Protein AF-A0A6C0LHR2-F1 (afdb_monomer)

Organism: NCBI:txid1070528

InterPro domains:
  IPR012317 Poly(ADP-ribose) polymerase, catalytic domain [PS51059] (1-120)

Solvent-accessible surface area (backbone atoms only — not comparable to full-atom values): 6623 Å² total; per-residue (Å²): 83,75,33,19,36,28,28,44,47,71,55,47,55,45,32,75,74,74,43,92,52,61,88,70,32,46,68,76,79,42,40,47,88,38,74,21,47,68,31,20,73,40,62,70,61,16,42,65,56,12,48,98,74,32,40,63,36,37,32,39,32,56,86,83,33,62,47,72,42,95,54,82,71,47,71,87,36,73,67,42,48,53,51,52,50,54,52,50,52,43,37,72,75,74,46,91,37,56,29,39,25,42,51,84,70,48,39,39,40,30,75,59,94,78,56,69,45,79,81,84

Mean predicted aligned error: 4.08 Å

Radius of gyration: 13.78 Å; Cα contacts (8 Å, |Δi|>4): 228; chains: 1; bounding box: 34×35×37 Å

Structure (mmCIF, N/CA/C/O backbone):
data_AF-A0A6C0LHR2-F1
#
_entry.id   AF-A0A6C0LHR2-F1
#
loop_
_atom_site.group_PDB
_atom_site.id
_atom_site.type_symbol
_atom_site.label_atom_id
_atom_site.label_alt_id
_atom_site.label_comp_id
_atom_site.label_asym_id
_atom_site.label_entity_id
_atom_site.label_seq_id
_atom_site.pdbx_PDB_ins_code
_atom_site.Cartn_x
_atom_site.Cartn_y
_atom_site.Cartn_z
_atom_site.occupancy
_atom_site.B_iso_or_equiv
_atom_site.auth_seq_id
_atom_site.auth_comp_id
_atom_site.auth_asym_id
_atom_site.auth_atom_id
_atom_site.pdbx_PDB_model_num
ATOM 1 N N . MET A 1 1 ? -2.716 -12.135 1.672 1.00 95.50 1 MET A N 1
ATOM 2 C CA . MET A 1 1 ? -3.459 -11.394 0.630 1.00 95.50 1 MET A CA 1
ATOM 3 C C . MET A 1 1 ? -2.457 -10.924 -0.396 1.00 95.50 1 MET A C 1
ATOM 5 O O . MET A 1 1 ? -1.523 -10.226 -0.020 1.00 95.50 1 MET A O 1
ATOM 9 N N . ILE A 1 2 ? -2.660 -11.289 -1.662 1.00 97.50 2 ILE A N 1
ATOM 10 C CA . ILE A 1 2 ? -1.773 -10.882 -2.753 1.00 97.50 2 ILE A CA 1
ATOM 11 C C . ILE A 1 2 ? -2.063 -9.436 -3.138 1.00 97.50 2 ILE A C 1
ATOM 13 O O . ILE A 1 2 ? -3.193 -9.111 -3.502 1.00 97.50 2 ILE A O 1
ATOM 17 N N . LEU A 1 3 ? -1.038 -8.594 -3.062 1.00 97.44 3 LEU A N 1
ATOM 18 C CA . LEU A 1 3 ? -1.051 -7.217 -3.532 1.00 97.44 3 LEU A CA 1
ATOM 19 C C . LEU A 1 3 ? 0.239 -6.907 -4.302 1.00 97.44 3 LEU A C 1
ATOM 21 O O . LEU A 1 3 ? 1.221 -7.645 -4.236 1.00 97.44 3 LEU A O 1
ATOM 25 N N . TYR A 1 4 ? 0.234 -5.791 -5.020 1.00 97.50 4 TYR A N 1
ATOM 26 C CA . TYR A 1 4 ? 1.305 -5.378 -5.913 1.00 97.50 4 TYR A CA 1
ATOM 27 C C . TYR A 1 4 ? 1.870 -4.023 -5.501 1.00 97.50 4 TYR A C 1
ATOM 29 O O . TYR A 1 4 ? 1.118 -3.108 -5.153 1.00 97.50 4 TYR A O 1
ATOM 37 N N . HIS A 1 5 ? 3.192 -3.888 -5.580 1.00 94.94 5 HIS A N 1
ATOM 38 C CA . HIS A 1 5 ? 3.907 -2.641 -5.330 1.00 94.94 5 HIS A CA 1
ATOM 39 C C . HIS A 1 5 ? 4.817 -2.324 -6.517 1.00 94.94 5 HIS A C 1
ATOM 41 O O . HIS A 1 5 ? 5.812 -3.008 -6.735 1.00 94.94 5 HIS A O 1
ATOM 47 N N . GLY A 1 6 ? 4.458 -1.303 -7.294 1.00 93.88 6 GLY A N 1
ATOM 48 C CA . GLY A 1 6 ? 5.298 -0.800 -8.379 1.00 93.88 6 GLY A CA 1
ATOM 49 C C . GLY A 1 6 ? 6.273 0.253 -7.878 1.00 93.88 6 GLY A C 1
ATOM 50 O O . GLY A 1 6 ? 5.859 1.180 -7.183 1.00 93.88 6 GLY A O 1
ATOM 51 N N . THR A 1 7 ? 7.551 0.119 -8.221 1.00 92.69 7 THR A N 1
ATOM 52 C CA . THR A 1 7 ? 8.608 1.042 -7.783 1.00 92.69 7 THR A CA 1
ATOM 53 C C . THR A 1 7 ? 9.800 1.029 -8.746 1.00 92.69 7 THR A C 1
ATOM 55 O O . THR A 1 7 ? 9.815 0.249 -9.696 1.00 92.69 7 THR A O 1
ATOM 58 N N . SER A 1 8 ? 10.799 1.895 -8.540 1.00 92.44 8 SER A N 1
ATOM 59 C CA . SER A 1 8 ? 12.031 1.866 -9.346 1.00 92.44 8 SER A CA 1
ATOM 60 C C . SER A 1 8 ? 12.847 0.602 -9.066 1.00 92.44 8 SER A C 1
ATOM 62 O O . SER A 1 8 ? 12.747 0.020 -7.985 1.00 92.44 8 SER A O 1
ATOM 64 N N . ASN A 1 9 ? 13.711 0.202 -10.002 1.00 93.06 9 ASN A N 1
ATOM 65 C CA . ASN A 1 9 ? 14.585 -0.956 -9.798 1.00 93.06 9 ASN A CA 1
ATOM 66 C C . ASN A 1 9 ? 15.485 -0.805 -8.562 1.00 93.06 9 ASN A C 1
ATOM 68 O O . ASN A 1 9 ? 15.663 -1.774 -7.827 1.00 93.06 9 ASN A O 1
ATOM 72 N N . GLU A 1 10 ? 16.021 0.391 -8.277 1.00 91.69 10 GLU A N 1
ATOM 73 C CA . GLU A 1 10 ? 16.860 0.571 -7.082 1.00 91.69 10 GLU A CA 1
ATOM 74 C C . GLU A 1 10 ? 16.066 0.339 -5.789 1.00 91.69 10 GLU A C 1
ATOM 76 O O . GLU A 1 10 ? 16.560 -0.298 -4.853 1.00 91.69 10 GLU A O 1
ATOM 81 N N . ASN A 1 11 ? 14.820 0.819 -5.744 1.00 90.94 11 ASN A N 1
ATOM 82 C CA . ASN A 1 11 ? 13.941 0.623 -4.598 1.00 90.94 11 ASN A CA 1
ATOM 83 C C . ASN A 1 11 ? 13.504 -0.835 -4.466 1.00 90.94 11 ASN A C 1
ATOM 85 O O . ASN A 1 11 ? 13.495 -1.354 -3.354 1.00 90.94 11 ASN A O 1
ATOM 89 N N . ALA A 1 12 ? 13.175 -1.502 -5.574 1.00 93.19 12 ALA A N 1
ATOM 90 C CA . ALA A 1 12 ? 12.805 -2.913 -5.582 1.00 93.19 12 ALA A CA 1
ATOM 91 C C . ALA A 1 12 ? 13.940 -3.783 -5.023 1.00 93.19 12 ALA A C 1
ATOM 93 O O . ALA A 1 12 ? 13.725 -4.573 -4.103 1.00 93.19 12 ALA A O 1
ATOM 94 N N . GLU A 1 13 ? 15.169 -3.556 -5.486 1.00 93.38 13 GLU A N 1
ATOM 95 C CA . GLU A 1 13 ? 16.374 -4.213 -4.977 1.00 93.38 13 GLU A CA 1
ATOM 96 C C . GLU A 1 13 ? 16.617 -3.930 -3.490 1.00 93.38 13 GLU A C 1
ATOM 98 O O . GLU A 1 13 ? 16.972 -4.829 -2.721 1.00 93.38 13 GLU A O 1
ATOM 103 N N . SER A 1 14 ? 16.397 -2.690 -3.047 1.00 92.12 14 SER A N 1
ATOM 104 C CA . SER A 1 14 ? 16.497 -2.351 -1.627 1.00 92.12 14 SER A CA 1
ATOM 105 C C . SER A 1 14 ? 15.427 -3.055 -0.792 1.00 92.12 14 SER A C 1
ATOM 107 O O . SER A 1 14 ? 15.743 -3.596 0.265 1.00 92.12 14 SER A O 1
ATOM 109 N N . ILE A 1 15 ? 14.180 -3.113 -1.267 1.00 93.19 15 ILE A N 1
ATOM 110 C CA . ILE A 1 15 ? 13.068 -3.789 -0.586 1.00 93.19 15 ILE A CA 1
ATOM 111 C C . ILE A 1 15 ? 13.316 -5.299 -0.510 1.00 93.19 15 ILE A C 1
ATOM 113 O O . ILE A 1 15 ? 13.072 -5.901 0.533 1.00 93.19 15 ILE A O 1
ATOM 117 N N . LYS A 1 16 ? 13.845 -5.921 -1.567 1.00 93.38 16 LYS A N 1
ATOM 118 C CA . LYS A 1 16 ? 14.203 -7.347 -1.563 1.00 93.38 16 LYS A CA 1
ATOM 119 C C . LYS A 1 16 ? 15.289 -7.664 -0.530 1.00 93.38 16 LYS A C 1
ATOM 121 O O . LYS A 1 16 ? 15.202 -8.686 0.145 1.00 93.38 16 LYS A O 1
ATOM 126 N N . ARG A 1 17 ? 16.286 -6.784 -0.368 1.00 94.06 17 ARG A N 1
ATOM 127 C CA . ARG A 1 17 ? 17.391 -6.976 0.592 1.00 94.06 17 ARG A CA 1
ATOM 128 C C . ARG A 1 17 ? 17.037 -6.611 2.033 1.00 94.06 17 ARG A C 1
ATOM 130 O O . ARG A 1 17 ? 17.407 -7.330 2.954 1.00 94.06 17 ARG A O 1
ATOM 137 N N . ASN A 1 18 ? 16.353 -5.487 2.225 1.00 92.69 18 ASN A N 1
ATOM 138 C CA . ASN A 1 18 ? 16.181 -4.837 3.530 1.00 92.69 18 ASN A CA 1
ATOM 139 C C . ASN A 1 18 ? 14.733 -4.872 4.036 1.00 92.69 18 ASN A C 1
ATOM 141 O O . ASN A 1 18 ? 14.465 -4.587 5.203 1.00 92.69 18 ASN A O 1
ATOM 145 N N . GLY A 1 19 ? 13.798 -5.220 3.158 1.00 92.38 19 GLY A N 1
ATOM 146 C CA . GLY A 1 19 ? 12.371 -5.185 3.407 1.00 92.38 19 GLY A CA 1
ATOM 147 C C . GLY A 1 19 ? 11.715 -3.823 3.175 1.00 92.38 19 GLY A C 1
ATOM 148 O O . GLY A 1 19 ? 12.362 -2.824 2.860 1.00 92.38 19 GLY A O 1
ATOM 149 N N . PHE A 1 20 ? 10.390 -3.784 3.333 1.00 91.06 20 PHE A N 1
ATOM 150 C CA . PHE A 1 20 ? 9.628 -2.540 3.249 1.00 91.06 20 PHE A CA 1
ATOM 151 C C . PHE A 1 20 ? 9.952 -1.620 4.435 1.00 91.06 20 PHE A C 1
ATOM 153 O O . PHE A 1 20 ? 9.795 -1.999 5.597 1.00 91.06 20 PHE A O 1
ATOM 160 N N . SER A 1 21 ? 10.335 -0.382 4.126 1.00 82.12 21 SER A N 1
ATOM 161 C CA . SER A 1 21 ? 10.566 0.703 5.084 1.00 82.12 21 SER A CA 1
ATOM 162 C C . SER A 1 21 ? 9.750 1.927 4.689 1.00 82.12 21 SER A C 1
ATOM 164 O O . SER A 1 21 ? 9.669 2.265 3.509 1.00 82.12 21 SER A O 1
ATOM 166 N N . SER A 1 22 ? 9.171 2.623 5.672 1.00 68.50 22 SER A N 1
ATOM 167 C CA . SER A 1 22 ? 8.417 3.870 5.460 1.00 68.50 22 SER A CA 1
ATOM 168 C C . SER A 1 22 ? 9.277 5.019 4.917 1.00 68.50 22 SER A C 1
ATOM 170 O O . SER A 1 22 ? 8.737 6.053 4.522 1.00 68.50 22 SER A O 1
ATOM 172 N N . GLU A 1 23 ? 10.597 4.832 4.858 1.00 64.69 23 GLU A N 1
ATOM 173 C CA . GLU A 1 23 ? 11.536 5.689 4.131 1.00 64.69 23 GLU A CA 1
ATOM 174 C C . GLU A 1 23 ? 11.324 5.640 2.609 1.00 64.69 23 GLU A C 1
ATOM 176 O O . GLU A 1 23 ? 11.615 6.617 1.925 1.00 64.69 23 GLU A O 1
ATOM 181 N N . TYR A 1 24 ? 10.728 4.563 2.086 1.00 61.94 24 TYR A N 1
ATOM 182 C CA . TYR A 1 24 ? 10.391 4.390 0.668 1.00 61.94 24 TYR A CA 1
ATOM 183 C C . TYR A 1 24 ? 8.972 4.878 0.327 1.00 61.94 24 TYR A C 1
ATOM 185 O O . TYR A 1 24 ? 8.333 4.366 -0.591 1.00 61.94 24 TYR A O 1
ATOM 193 N N . SER A 1 25 ? 8.440 5.842 1.086 1.00 62.41 25 SER A N 1
ATOM 194 C CA . SER A 1 25 ? 7.097 6.382 0.853 1.00 62.41 25 SER A CA 1
ATOM 195 C C . SER A 1 25 ? 6.961 6.977 -0.551 1.00 62.41 25 SER A C 1
ATOM 197 O O . SER A 1 25 ? 7.858 7.688 -1.010 1.00 62.41 25 SER A O 1
ATOM 199 N N . GLY A 1 26 ? 5.816 6.739 -1.198 1.00 59.38 26 GLY A N 1
ATOM 200 C CA . GLY A 1 26 ? 5.517 7.288 -2.520 1.00 59.38 26 GLY A CA 1
ATOM 201 C C . GLY A 1 26 ? 5.636 8.817 -2.565 1.00 59.38 26 GLY A C 1
ATOM 202 O O . GLY A 1 26 ? 5.276 9.518 -1.620 1.00 59.38 26 GLY A O 1
ATOM 203 N N . GLN A 1 27 ? 6.145 9.344 -3.677 1.00 60.09 27 GLN A N 1
ATOM 204 C CA . GLN A 1 27 ? 6.202 10.787 -3.931 1.00 60.09 27 GLN A CA 1
ATOM 205 C C . GLN A 1 27 ? 4.884 11.286 -4.5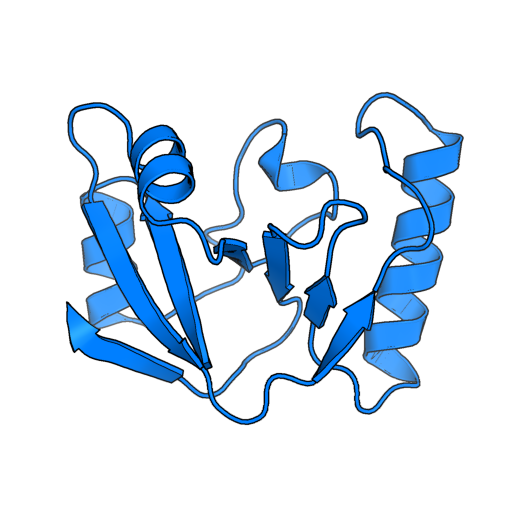63 1.00 60.09 27 GLN A C 1
ATOM 207 O O . GLN A 1 27 ? 4.082 10.499 -5.071 1.00 60.09 27 GLN A O 1
ATOM 212 N N . ASN A 1 28 ? 4.645 12.603 -4.556 1.00 59.56 28 ASN A N 1
ATOM 213 C CA . ASN A 1 28 ? 3.476 13.252 -5.176 1.00 59.56 28 ASN A CA 1
ATOM 214 C C . ASN A 1 28 ? 2.122 12.741 -4.634 1.00 59.56 28 ASN A C 1
ATOM 216 O O . ASN A 1 28 ? 1.866 12.849 -3.436 1.00 59.56 28 ASN A O 1
ATOM 220 N N . TRP A 1 29 ? 1.253 12.178 -5.483 1.00 52.03 29 TRP A N 1
ATOM 221 C CA . TRP A 1 29 ? -0.037 11.589 -5.084 1.00 52.03 29 TRP A CA 1
ATOM 222 C C . TRP A 1 29 ? 0.114 10.432 -4.080 1.00 52.03 29 TRP A C 1
ATOM 224 O O . TRP A 1 29 ? -0.794 10.203 -3.281 1.00 52.03 29 TRP A O 1
ATOM 234 N N . GLY A 1 30 ? 1.291 9.796 -4.015 1.00 58.94 30 GLY A N 1
ATOM 235 C CA . GLY A 1 30 ? 1.659 8.832 -2.970 1.00 58.94 30 GLY A CA 1
ATOM 236 C C . GLY A 1 30 ? 1.852 9.444 -1.574 1.00 58.94 30 GLY A C 1
ATOM 237 O O . GLY A 1 30 ? 2.174 8.732 -0.631 1.00 58.94 30 GLY A O 1
ATOM 238 N N . SER A 1 31 ? 1.643 10.755 -1.415 1.00 63.38 31 SER A N 1
ATOM 239 C CA . SER A 1 31 ? 1.619 11.439 -0.117 1.00 63.38 31 SER A CA 1
ATOM 240 C C . SER A 1 31 ? 0.209 11.761 0.386 1.00 63.38 31 SER A C 1
ATOM 242 O O . SER A 1 31 ? 0.078 12.283 1.493 1.00 63.38 31 SER A O 1
ATOM 244 N N . THR A 1 32 ? -0.843 11.422 -0.375 1.00 71.31 32 THR A N 1
ATOM 245 C CA . THR A 1 32 ? -2.250 11.708 -0.019 1.00 71.31 32 THR A CA 1
ATOM 246 C C . THR A 1 32 ? -2.602 11.223 1.382 1.00 71.31 32 THR A C 1
ATOM 248 O O . THR A 1 32 ? -3.252 11.932 2.148 1.00 71.31 32 THR A O 1
ATOM 251 N N . TYR A 1 33 ? -2.088 10.053 1.753 1.00 76.62 33 TYR A N 1
ATOM 252 C CA . TYR A 1 33 ? -2.292 9.457 3.066 1.00 76.62 33 TYR A CA 1
ATOM 253 C C . TYR A 1 33 ? -1.047 9.583 3.959 1.00 76.62 33 TYR A C 1
ATOM 255 O O . TYR A 1 33 ? -1.015 9.056 5.060 1.00 76.62 33 TYR A O 1
ATOM 263 N N . GLY A 1 34 ? -0.023 10.328 3.538 1.00 76.44 34 GLY A N 1
ATOM 264 C CA . GLY A 1 34 ? 1.230 10.525 4.267 1.00 76.44 34 GLY A CA 1
ATOM 265 C C . GLY A 1 34 ? 2.294 9.458 3.988 1.00 76.44 34 GLY A C 1
ATOM 266 O O . GLY A 1 34 ? 2.236 8.739 2.989 1.00 76.44 34 GLY A O 1
ATOM 267 N N . LYS A 1 35 ? 3.301 9.389 4.873 1.00 81.94 35 LYS A N 1
ATOM 268 C CA . LYS A 1 35 ? 4.407 8.422 4.789 1.00 81.94 35 LYS A CA 1
ATOM 269 C C . LYS A 1 35 ? 3.904 7.018 5.119 1.00 81.94 35 LYS A C 1
ATOM 271 O O . LYS A 1 35 ? 3.675 6.701 6.285 1.00 81.94 35 LYS A O 1
ATOM 276 N N . ALA A 1 36 ? 3.741 6.200 4.089 1.00 86.94 36 ALA A N 1
ATOM 277 C CA . ALA A 1 36 ? 3.231 4.842 4.186 1.00 86.94 36 ALA A CA 1
ATOM 278 C C . ALA A 1 36 ? 3.714 3.992 3.006 1.00 86.94 36 ALA A C 1
ATOM 280 O O . ALA A 1 36 ? 4.275 4.519 2.041 1.00 86.94 36 ALA A O 1
ATOM 281 N N . ILE A 1 37 ? 3.471 2.684 3.088 1.00 90.69 37 ILE A N 1
ATOM 282 C CA . ILE A 1 37 ? 3.678 1.759 1.972 1.00 90.69 37 ILE A CA 1
ATOM 283 C C . ILE A 1 37 ? 2.350 1.543 1.264 1.00 90.69 37 ILE A C 1
ATOM 285 O O . ILE A 1 37 ? 1.359 1.165 1.891 1.00 90.69 37 ILE A O 1
ATOM 289 N N . TYR A 1 38 ? 2.359 1.784 -0.040 1.00 92.25 38 TYR A N 1
ATOM 290 C CA . TYR A 1 38 ? 1.187 1.697 -0.893 1.00 92.25 38 TYR A CA 1
ATOM 291 C C . TYR A 1 38 ? 1.239 0.415 -1.699 1.00 92.25 38 TYR A C 1
ATOM 293 O O . TYR A 1 38 ? 2.245 0.110 -2.342 1.00 92.25 38 TYR A O 1
ATOM 301 N N . PHE A 1 39 ? 0.130 -0.301 -1.679 1.00 94.62 39 PHE A N 1
ATOM 302 C CA . PHE A 1 39 ? -0.092 -1.470 -2.499 1.00 94.62 39 PHE A CA 1
ATOM 303 C C . PHE A 1 39 ? -1.387 -1.312 -3.274 1.00 94.62 39 PHE A C 1
ATOM 305 O O . PHE A 1 39 ? -2.302 -0.619 -2.839 1.00 94.62 39 PHE A O 1
ATOM 312 N N . THR A 1 40 ? -1.496 -2.016 -4.388 1.00 95.75 40 THR A N 1
ATOM 313 C CA . THR A 1 40 ? -2.741 -2.144 -5.140 1.00 95.75 40 THR A CA 1
ATOM 314 C C . THR A 1 40 ? -3.065 -3.613 -5.372 1.00 95.75 40 THR A C 1
ATOM 316 O O . THR A 1 40 ? -2.171 -4.450 -5.446 1.00 95.75 40 THR A O 1
ATOM 319 N N . ASN A 1 41 ? -4.344 -3.948 -5.498 1.00 96.81 41 ASN A N 1
ATOM 320 C CA . ASN A 1 41 ? -4.790 -5.274 -5.937 1.00 96.81 41 ASN A CA 1
ATOM 321 C C . ASN A 1 41 ? -4.784 -5.423 -7.474 1.00 96.81 41 ASN A C 1
ATOM 323 O O . ASN A 1 41 ? -5.124 -6.485 -7.990 1.00 96.81 41 ASN A O 1
ATOM 327 N N . CYS A 1 42 ? -4.390 -4.383 -8.217 1.00 96.62 42 CYS A N 1
ATOM 328 C CA . CYS A 1 42 ? -4.354 -4.375 -9.674 1.00 96.62 42 CYS A CA 1
ATOM 329 C C . CYS A 1 42 ? -2.911 -4.290 -10.188 1.00 96.62 42 CYS A C 1
ATOM 331 O O . CYS A 1 42 ? -2.272 -3.240 -10.115 1.00 96.62 42 CYS A O 1
ATOM 333 N N . TYR A 1 43 ? -2.412 -5.373 -10.792 1.00 95.94 43 TYR A N 1
ATOM 334 C CA . TYR A 1 43 ? -1.058 -5.411 -11.360 1.00 95.94 43 TYR A CA 1
ATOM 335 C C . TYR A 1 43 ? -0.815 -4.282 -12.375 1.00 95.94 43 TYR A C 1
ATOM 337 O O . TYR A 1 43 ? 0.216 -3.620 -12.334 1.00 95.94 43 TYR A O 1
ATOM 345 N N . LYS A 1 44 ? -1.793 -3.993 -13.247 1.00 95.88 44 LYS A N 1
ATOM 346 C CA . LYS A 1 44 ? -1.686 -2.898 -14.229 1.00 95.88 44 LYS A CA 1
ATOM 347 C C . LYS A 1 44 ? -1.512 -1.538 -13.548 1.00 95.88 44 LYS A C 1
ATOM 349 O O . LYS A 1 44 ? -0.681 -0.744 -13.974 1.00 95.88 44 LYS A O 1
ATOM 354 N N . THR A 1 45 ? -2.232 -1.284 -12.458 1.00 93.94 45 THR A N 1
ATOM 355 C CA . THR A 1 45 ? -2.053 -0.059 -11.669 1.00 93.94 45 THR A CA 1
ATOM 356 C C . THR A 1 45 ? -0.649 0.003 -11.066 1.00 93.94 45 THR A C 1
ATOM 358 O O . THR A 1 45 ? -0.003 1.044 -11.143 1.00 93.94 45 THR A O 1
ATOM 361 N N . ALA A 1 46 ? -0.122 -1.117 -10.560 1.00 94.81 46 ALA A N 1
ATOM 362 C CA . ALA A 1 46 ? 1.255 -1.179 -10.076 1.00 94.81 46 ALA A CA 1
ATOM 363 C C . ALA A 1 46 ? 2.282 -0.904 -11.188 1.00 94.81 46 ALA A C 1
ATOM 365 O O . ALA A 1 46 ? 3.241 -0.177 -10.949 1.00 94.81 46 ALA A O 1
ATOM 366 N N . THR A 1 47 ? 2.070 -1.389 -12.418 1.00 94.94 47 THR A N 1
ATOM 367 C CA . THR A 1 47 ? 2.989 -1.089 -13.535 1.00 94.94 47 THR A CA 1
ATOM 368 C C . THR A 1 47 ? 3.072 0.405 -13.849 1.00 94.94 47 THR A C 1
ATOM 370 O O . THR A 1 47 ? 4.152 0.901 -14.159 1.00 94.94 47 THR A O 1
ATOM 373 N N . CYS A 1 48 ? 1.975 1.155 -13.689 1.00 92.88 48 CYS A N 1
ATOM 374 C CA . CYS A 1 48 ? 2.002 2.612 -13.840 1.00 92.88 48 CYS A CA 1
ATOM 375 C C . CYS A 1 48 ? 2.929 3.277 -12.810 1.00 92.88 48 CYS A C 1
ATOM 377 O O . CYS A 1 48 ? 3.615 4.239 -13.145 1.00 92.88 48 CYS A O 1
ATOM 379 N N . TYR A 1 49 ? 2.970 2.754 -11.5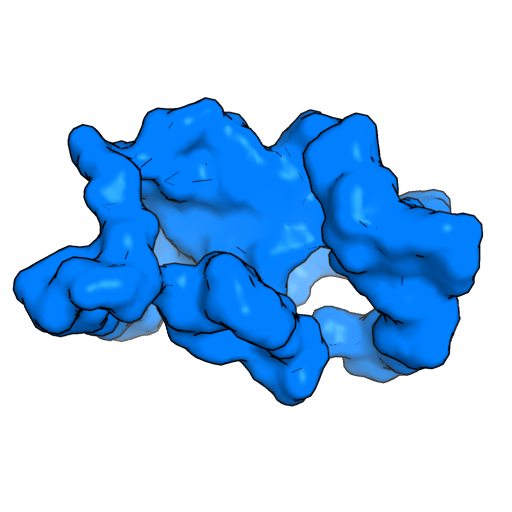80 1.00 89.88 49 TYR A N 1
ATOM 380 C CA . TYR A 1 49 ? 3.852 3.247 -10.518 1.00 89.88 49 TYR A CA 1
ATOM 381 C C . TYR A 1 49 ? 5.317 2.834 -10.709 1.00 89.88 49 TYR A C 1
ATOM 383 O O . TYR A 1 49 ? 6.211 3.598 -10.355 1.00 89.88 49 TYR A O 1
ATOM 391 N N . ALA A 1 50 ? 5.571 1.663 -11.299 1.00 92.50 50 ALA A N 1
ATOM 392 C CA . ALA A 1 50 ? 6.920 1.220 -11.655 1.00 92.50 50 ALA A CA 1
ATOM 393 C C . ALA A 1 50 ? 7.539 2.064 -12.790 1.00 92.50 50 ALA A C 1
ATOM 395 O O . ALA A 1 50 ? 8.753 2.253 -12.849 1.00 92.50 50 ALA A O 1
ATOM 396 N N . GLY A 1 51 ? 6.714 2.610 -13.687 1.00 90.88 51 GLY A N 1
ATOM 397 C CA . GLY A 1 51 ? 7.191 3.348 -14.856 1.00 90.88 51 GLY A CA 1
ATOM 398 C C . GLY A 1 51 ? 7.854 2.432 -15.894 1.00 90.88 51 GLY A C 1
ATOM 399 O O . GLY A 1 51 ? 7.652 1.222 -15.897 1.00 90.88 51 GLY A O 1
ATOM 400 N N . GLN A 1 52 ? 8.632 3.010 -16.816 1.00 91.62 52 GLN A N 1
ATOM 401 C CA . GLN A 1 52 ? 9.204 2.263 -17.951 1.00 91.62 52 GLN A CA 1
ATOM 402 C C . GLN A 1 52 ? 10.319 1.285 -17.560 1.00 91.62 52 GLN A C 1
ATOM 404 O O . GLN A 1 52 ? 10.513 0.281 -18.238 1.00 91.62 52 GLN A O 1
ATOM 409 N N . SER A 1 53 ? 11.070 1.601 -16.507 1.00 92.44 53 SER A N 1
ATOM 410 C CA . SER A 1 53 ? 12.282 0.878 -16.112 1.00 92.44 53 SER A CA 1
ATOM 411 C C . SER A 1 53 ? 12.243 0.388 -14.668 1.00 92.44 53 SER A C 1
ATOM 413 O O . SER A 1 53 ? 13.293 0.067 -14.126 1.00 92.44 53 SER A O 1
ATOM 415 N N . GLY A 1 54 ? 11.082 0.417 -14.015 1.00 94.00 54 GLY A N 1
ATOM 416 C CA . GLY A 1 54 ? 10.912 -0.113 -12.668 1.00 94.00 54 GLY A CA 1
ATOM 417 C C . GLY A 1 54 ? 10.412 -1.551 -12.653 1.00 94.00 54 GLY A C 1
ATOM 418 O O . GLY A 1 54 ? 10.242 -2.194 -13.689 1.00 94.00 54 GLY A O 1
ATOM 419 N N . GLU A 1 55 ? 10.113 -2.023 -11.451 1.00 95.31 55 GLU A N 1
ATOM 420 C CA . GLU A 1 55 ? 9.655 -3.377 -11.184 1.00 95.31 55 GLU A CA 1
ATOM 421 C C . GLU A 1 55 ? 8.336 -3.356 -10.403 1.00 95.31 55 GLU A C 1
ATOM 423 O O . GLU A 1 55 ? 8.082 -2.468 -9.583 1.00 95.31 55 GLU A O 1
ATOM 428 N N . VAL A 1 56 ? 7.488 -4.354 -10.658 1.00 96.81 56 VAL A N 1
ATOM 429 C CA . VAL A 1 56 ? 6.310 -4.635 -9.837 1.00 96.81 56 VAL A CA 1
ATOM 430 C C . VAL A 1 56 ? 6.609 -5.825 -8.943 1.00 96.81 56 VAL A C 1
ATOM 432 O O . VAL A 1 56 ? 6.732 -6.947 -9.424 1.00 96.81 56 VAL A O 1
ATOM 435 N N . LEU A 1 57 ? 6.657 -5.578 -7.638 1.00 97.06 57 LEU A N 1
ATOM 436 C CA . LEU A 1 57 ? 6.778 -6.626 -6.635 1.00 97.06 57 LEU A CA 1
ATOM 437 C C . LEU A 1 57 ? 5.411 -7.261 -6.386 1.00 97.06 57 LEU A C 1
ATOM 439 O O . LEU A 1 57 ? 4.445 -6.552 -6.077 1.00 97.06 57 LEU A O 1
ATOM 443 N N . THR A 1 58 ? 5.343 -8.589 -6.459 1.00 98.25 58 THR A N 1
ATOM 444 C CA . THR A 1 58 ? 4.167 -9.353 -6.011 1.00 98.25 58 THR A CA 1
ATOM 445 C C . THR A 1 58 ? 4.366 -9.746 -4.558 1.00 98.25 58 THR A C 1
ATOM 447 O O . THR A 1 58 ? 5.342 -10.415 -4.220 1.00 98.25 58 THR A O 1
ATOM 450 N N . VAL A 1 59 ? 3.447 -9.342 -3.685 1.00 97.81 59 VAL A N 1
ATOM 451 C CA . VAL A 1 59 ? 3.614 -9.468 -2.237 1.00 97.81 59 VAL A CA 1
ATOM 452 C C . VAL A 1 59 ? 2.408 -10.160 -1.626 1.00 97.81 59 VAL A C 1
ATOM 454 O O . VAL A 1 59 ? 1.282 -9.679 -1.742 1.00 97.81 59 VAL A O 1
ATOM 457 N N . ASP A 1 60 ? 2.641 -11.271 -0.934 1.00 97.88 60 ASP A N 1
ATOM 458 C CA . ASP A 1 60 ? 1.638 -11.872 -0.061 1.00 97.88 60 ASP A CA 1
ATOM 459 C C . ASP A 1 60 ? 1.749 -11.273 1.335 1.00 97.88 60 ASP A C 1
ATOM 461 O O . ASP A 1 60 ? 2.744 -11.479 2.028 1.00 97.88 60 ASP A O 1
ATOM 465 N N . ILE A 1 61 ? 0.741 -10.505 1.742 1.00 96.94 61 ILE A N 1
ATOM 466 C CA . ILE A 1 61 ? 0.684 -9.868 3.058 1.00 96.94 61 ILE A CA 1
ATOM 467 C C . ILE A 1 61 ? -0.210 -10.681 3.993 1.00 96.94 61 ILE A C 1
ATOM 469 O O . ILE A 1 61 ? -1.385 -10.930 3.704 1.00 96.94 61 ILE A O 1
ATOM 473 N N . GLU A 1 62 ? 0.317 -11.057 5.153 1.00 95.94 62 GLU A N 1
ATOM 474 C CA . GLU A 1 62 ? -0.437 -11.786 6.171 1.00 95.94 62 GLU A CA 1
ATOM 475 C C . GLU A 1 62 ? -1.335 -10.854 6.995 1.00 95.94 62 GLU A C 1
ATOM 477 O O . GLU A 1 62 ? -0.986 -9.706 7.278 1.00 95.94 62 GLU A O 1
ATOM 482 N N . ASN A 1 63 ? -2.464 -11.386 7.478 1.00 93.69 63 ASN A N 1
ATOM 483 C CA . ASN A 1 63 ? -3.342 -10.724 8.452 1.00 93.69 63 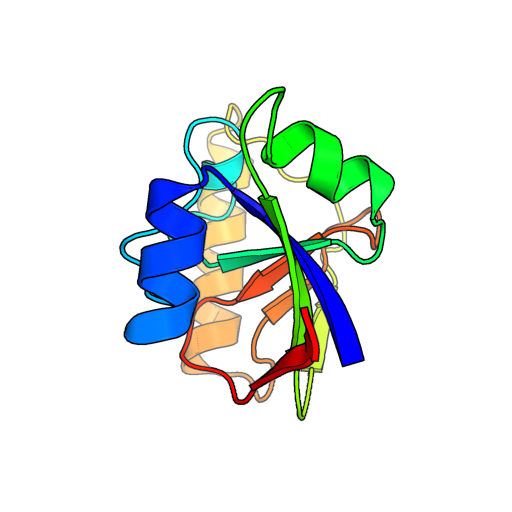ASN A CA 1
ATOM 484 C C . ASN A 1 63 ? -3.806 -9.318 8.031 1.00 93.69 63 ASN A C 1
ATOM 486 O O . ASN A 1 63 ? -3.900 -8.416 8.864 1.00 93.69 63 ASN A O 1
ATOM 490 N N . VAL A 1 64 ? -4.084 -9.103 6.742 1.00 94.38 64 VAL A N 1
ATOM 491 C CA . VAL A 1 64 ? -4.580 -7.812 6.247 1.00 94.38 64 VAL A CA 1
ATOM 492 C C . VAL A 1 64 ? -5.938 -7.504 6.873 1.00 94.38 64 VAL A C 1
ATOM 494 O O . VAL A 1 64 ? -6.923 -8.197 6.631 1.00 94.38 64 VAL A O 1
ATOM 497 N N . ASN A 1 65 ? -5.988 -6.440 7.672 1.00 93.88 65 ASN A N 1
ATOM 498 C CA . ASN A 1 65 ? -7.195 -5.976 8.335 1.00 93.88 65 ASN A CA 1
ATOM 499 C C . ASN A 1 65 ? -7.289 -4.464 8.135 1.00 93.88 65 ASN A C 1
ATOM 501 O O . ASN A 1 65 ? -6.617 -3.694 8.819 1.00 93.88 65 ASN A O 1
ATOM 505 N N . TYR A 1 66 ? -8.105 -4.032 7.179 1.00 94.94 66 TYR A N 1
ATOM 506 C CA . TYR A 1 66 ? -8.175 -2.630 6.770 1.00 94.94 66 TYR A CA 1
ATOM 507 C C . TYR A 1 66 ? -9.366 -1.885 7.378 1.00 94.94 66 TYR A C 1
ATOM 509 O O . TYR A 1 66 ? -10.415 -2.474 7.666 1.00 94.94 66 TYR A O 1
ATOM 517 N N . LEU A 1 67 ? -9.217 -0.571 7.540 1.00 95.38 67 LEU A N 1
ATOM 518 C CA . LEU A 1 67 ? -10.342 0.362 7.618 1.00 95.38 67 LEU A CA 1
ATOM 519 C C . LEU A 1 67 ? -10.610 0.900 6.208 1.00 95.38 67 LEU A C 1
ATOM 521 O O . LEU A 1 67 ? -9.740 1.547 5.627 1.00 95.38 67 LEU A O 1
ATOM 525 N N . LYS A 1 68 ? -11.796 0.623 5.657 1.00 95.81 68 LYS A N 1
ATOM 526 C CA . LYS A 1 68 ? -12.221 1.204 4.380 1.00 95.81 68 LYS A CA 1
ATOM 527 C C . LYS A 1 68 ? -12.626 2.659 4.599 1.00 95.81 68 LYS A C 1
ATOM 529 O O . LYS A 1 68 ? -13.381 2.951 5.525 1.00 95.81 68 LYS A O 1
ATOM 534 N N . LEU A 1 69 ? -12.131 3.543 3.745 1.00 94.69 69 LEU A N 1
ATOM 535 C CA . LEU A 1 69 ? -12.530 4.944 3.725 1.00 94.69 69 LEU A CA 1
ATOM 536 C C . LEU A 1 69 ? -13.909 5.101 3.076 1.00 94.69 69 LEU A C 1
ATOM 538 O O . LEU A 1 69 ? -14.240 4.435 2.097 1.00 94.69 69 LEU A O 1
ATOM 542 N N . ASP A 1 70 ? -14.717 5.991 3.636 1.00 94.88 70 ASP A N 1
ATOM 543 C CA . ASP A 1 70 ? -16.096 6.258 3.217 1.00 94.88 70 ASP A CA 1
ATOM 544 C C . ASP A 1 70 ? -16.199 7.266 2.065 1.00 94.88 70 ASP A C 1
ATOM 546 O O . ASP A 1 70 ? -17.265 7.424 1.470 1.00 94.88 70 ASP A O 1
ATOM 550 N N . LYS A 1 71 ? -15.086 7.921 1.728 1.00 94.31 71 LYS A N 1
ATOM 551 C CA . LYS A 1 71 ? -14.973 8.882 0.635 1.00 94.31 71 LYS A CA 1
ATOM 552 C C . LYS A 1 71 ? -13.546 8.977 0.116 1.00 94.31 71 LYS A C 1
ATOM 554 O O . LYS A 1 71 ? -12.597 8.531 0.765 1.00 94.31 71 LYS A O 1
ATOM 559 N N . ASP A 1 72 ? -13.410 9.607 -1.042 1.00 91.44 72 ASP A N 1
ATOM 560 C CA . ASP A 1 72 ? -12.108 9.927 -1.607 1.00 91.44 72 ASP A CA 1
ATOM 561 C C . ASP A 1 72 ? -11.468 11.134 -0.902 1.00 91.44 72 ASP A C 1
ATOM 563 O O . ASP A 1 72 ? -12.143 12.108 -0.546 1.00 91.44 72 ASP A O 1
ATOM 567 N N . TYR A 1 73 ? -10.155 11.067 -0.701 1.00 89.56 73 TYR A N 1
ATOM 568 C CA . TYR A 1 73 ? -9.372 12.110 -0.050 1.00 89.56 73 TYR A CA 1
ATOM 569 C C . TYR A 1 73 ? -8.424 12.733 -1.064 1.00 89.56 73 TYR A C 1
ATOM 571 O O . TYR A 1 73 ? -7.678 12.050 -1.754 1.00 89.56 73 TYR A O 1
ATOM 579 N N . SER A 1 74 ? -8.421 14.063 -1.117 1.00 86.06 74 SER A N 1
ATOM 580 C CA . SER A 1 74 ? -7.570 14.811 -2.040 1.00 86.06 74 SER A CA 1
ATOM 581 C C . SER A 1 74 ? -6.374 15.384 -1.284 1.00 86.06 74 SER A C 1
ATOM 583 O O . SER A 1 74 ? -6.585 16.068 -0.276 1.00 86.06 74 SER A O 1
ATOM 585 N N . PRO A 1 75 ? -5.134 15.194 -1.772 1.00 81.44 75 PRO A N 1
ATOM 586 C CA . PRO A 1 75 ? -3.949 15.811 -1.177 1.00 81.44 75 PRO A CA 1
ATOM 587 C C . PRO A 1 75 ? -3.964 17.341 -1.296 1.00 81.44 75 PRO A C 1
ATOM 589 O O . PRO A 1 75 ? -3.251 18.023 -0.564 1.00 81.44 75 PRO A O 1
ATOM 592 N N . ASN A 1 76 ? -4.785 17.892 -2.196 1.00 86.25 76 ASN A N 1
ATOM 593 C CA . ASN A 1 76 ? -4.895 19.330 -2.433 1.00 86.25 76 ASN A CA 1
ATOM 594 C C . ASN A 1 76 ? -5.965 20.006 -1.556 1.00 86.25 76 ASN A C 1
ATOM 596 O O . ASN A 1 76 ? -6.067 21.233 -1.549 1.00 86.25 76 ASN A O 1
ATOM 600 N N . ASP A 1 77 ? -6.749 19.236 -0.792 1.00 90.31 77 ASP A N 1
ATOM 601 C CA . ASP A 1 77 ? -7.780 19.762 0.102 1.00 90.31 77 ASP A CA 1
ATOM 602 C C . ASP A 1 77 ? -7.303 19.737 1.568 1.00 90.31 77 ASP A C 1
ATOM 604 O O . ASP A 1 77 ? -7.106 18.691 2.189 1.00 90.31 77 ASP A O 1
ATOM 608 N N . LYS A 1 78 ? -7.156 20.925 2.169 1.00 90.62 78 LYS A N 1
ATOM 609 C CA . LYS A 1 78 ? -6.697 21.086 3.561 1.00 90.62 78 LYS A CA 1
ATOM 610 C C . LYS A 1 78 ? -7.626 20.435 4.590 1.00 90.62 78 LYS A C 1
ATOM 612 O O . LYS A 1 78 ? -7.152 20.039 5.656 1.00 90.62 78 LYS A O 1
ATOM 617 N N . LYS A 1 79 ? -8.935 20.375 4.333 1.00 93.50 79 LYS A N 1
ATOM 618 C CA . LYS A 1 79 ? -9.902 19.695 5.203 1.00 93.50 79 LYS A CA 1
ATOM 619 C C . LYS A 1 79 ? -9.687 18.187 5.116 1.00 93.50 79 LYS A C 1
ATOM 621 O O . LYS A 1 79 ? -9.522 17.557 6.158 1.00 93.50 79 LYS A O 1
ATOM 626 N N . HIS A 1 80 ? -9.561 17.650 3.902 1.00 92.38 80 HIS A N 1
ATOM 627 C CA . HIS A 1 80 ? -9.257 16.233 3.675 1.00 92.38 80 HIS A CA 1
ATOM 628 C C . HIS A 1 80 ? -7.949 15.812 4.353 1.00 92.38 80 HIS A C 1
ATOM 630 O O . HIS A 1 80 ? -7.930 14.816 5.071 1.00 92.38 80 HIS A O 1
ATOM 636 N N . ILE A 1 81 ? -6.889 16.617 4.241 1.00 89.25 81 ILE A N 1
ATOM 637 C CA . ILE A 1 81 ? -5.607 16.354 4.915 1.00 89.25 81 ILE A CA 1
ATOM 638 C C . ILE A 1 81 ? -5.762 16.273 6.444 1.00 89.25 81 ILE A C 1
ATOM 640 O O . ILE A 1 81 ? -5.120 15.449 7.095 1.00 89.25 81 ILE A O 1
ATOM 644 N N . ARG A 1 82 ? -6.576 17.141 7.059 1.00 91.69 82 ARG A N 1
ATOM 645 C CA . ARG A 1 82 ? -6.795 17.106 8.517 1.00 91.69 82 ARG A CA 1
ATOM 646 C C . ARG A 1 82 ? -7.599 15.883 8.935 1.00 91.69 82 ARG A C 1
ATOM 648 O O . ARG A 1 82 ? -7.233 15.221 9.898 1.00 91.69 82 ARG A O 1
ATOM 655 N N . GLU A 1 83 ? -8.667 15.586 8.208 1.00 94.31 83 GLU A N 1
ATOM 656 C CA . GLU A 1 83 ? -9.525 14.435 8.482 1.00 94.31 83 GLU A CA 1
ATOM 657 C C . GLU A 1 83 ? -8.753 13.121 8.353 1.00 94.31 83 GLU A C 1
ATOM 659 O O . GLU A 1 83 ? -8.788 12.306 9.274 1.00 94.31 83 GLU A O 1
ATOM 664 N N . ILE A 1 84 ? -7.988 12.940 7.270 1.00 92.06 84 ILE A N 1
ATOM 665 C CA . ILE A 1 84 ? -7.244 11.697 7.060 1.00 92.06 84 ILE A CA 1
ATOM 666 C C . ILE A 1 84 ? -6.159 11.496 8.119 1.00 92.06 84 ILE A C 1
ATOM 668 O O . ILE A 1 84 ? -5.956 10.377 8.581 1.00 92.06 84 ILE A O 1
ATOM 672 N N . LYS A 1 85 ? -5.520 12.573 8.598 1.00 90.75 85 LYS A N 1
ATOM 673 C CA . LYS A 1 85 ? -4.587 12.500 9.733 1.00 90.75 85 LYS A CA 1
ATOM 674 C C . LYS A 1 85 ? -5.266 11.972 10.994 1.00 90.75 85 LYS A C 1
ATOM 676 O O . LYS A 1 85 ? -4.693 11.113 11.659 1.00 90.75 85 LYS A O 1
ATOM 681 N N . SER A 1 86 ? -6.473 12.441 11.309 1.00 92.62 86 SER A N 1
ATOM 682 C CA . SER A 1 86 ? -7.240 11.945 12.460 1.00 92.62 86 SER A CA 1
ATOM 683 C C . SER A 1 86 ? -7.611 10.470 12.306 1.00 92.62 86 SER A C 1
ATOM 685 O O . SER A 1 86 ? -7.468 9.703 13.257 1.00 92.62 86 SER A O 1
ATOM 687 N N . VAL A 1 87 ? -8.022 10.052 11.104 1.00 92.62 87 VAL A N 1
ATOM 688 C CA . VAL A 1 87 ? -8.331 8.646 10.797 1.00 92.62 87 VAL A CA 1
ATOM 689 C C . VAL A 1 87 ? -7.091 7.763 10.960 1.00 92.62 87 VAL A C 1
ATOM 691 O O . VAL A 1 87 ? -7.152 6.741 11.640 1.00 92.62 87 VAL A O 1
ATOM 694 N N . ILE A 1 88 ? -5.947 8.173 10.405 1.00 90.44 88 ILE A N 1
ATOM 695 C CA . ILE A 1 88 ? -4.675 7.449 10.535 1.00 90.44 88 ILE A CA 1
ATOM 696 C C . ILE A 1 88 ? -4.269 7.340 12.007 1.00 90.44 88 ILE A C 1
ATOM 698 O O . ILE A 1 88 ? -3.909 6.257 12.462 1.00 90.44 88 ILE A O 1
ATOM 702 N N . MET A 1 89 ? -4.375 8.430 12.772 1.00 90.44 89 MET A N 1
ATOM 703 C CA . MET A 1 89 ? -4.077 8.439 14.206 1.00 90.44 89 MET A CA 1
ATOM 704 C C . MET A 1 89 ? -4.960 7.442 14.964 1.00 90.44 89 MET A C 1
ATOM 706 O O . MET A 1 89 ? -4.470 6.655 15.774 1.00 90.44 89 MET A O 1
ATOM 710 N N . TYR A 1 90 ? -6.259 7.424 14.661 1.00 89.19 90 TYR A N 1
ATOM 711 C CA . TYR A 1 90 ? -7.193 6.471 15.246 1.00 89.19 90 TYR A CA 1
ATOM 712 C C . TYR A 1 90 ? -6.813 5.022 14.913 1.00 89.19 90 TYR A C 1
ATOM 714 O O . TYR A 1 90 ? -6.709 4.200 15.823 1.00 89.19 90 TYR A O 1
ATOM 722 N N . VAL A 1 91 ? -6.536 4.719 13.639 1.00 88.25 91 VAL A N 1
ATOM 723 C CA . VAL A 1 91 ? -6.115 3.381 13.193 1.00 88.25 91 VAL A CA 1
ATOM 724 C C . VAL A 1 91 ? -4.823 2.945 13.884 1.00 88.25 91 VAL A C 1
ATOM 726 O O . VAL A 1 91 ? -4.725 1.818 14.359 1.00 88.25 91 VAL A O 1
ATOM 729 N N . ILE A 1 92 ? -3.842 3.842 13.997 1.00 85.69 92 ILE A N 1
ATOM 730 C CA . ILE A 1 92 ? -2.555 3.548 14.629 1.00 85.69 92 ILE A CA 1
ATOM 731 C C . ILE A 1 92 ? -2.714 3.266 16.128 1.00 85.69 92 ILE A C 1
ATOM 733 O O . ILE A 1 92 ? -2.083 2.336 16.623 1.00 85.69 92 ILE A O 1
ATOM 737 N N . PHE A 1 93 ? -3.505 4.038 16.868 1.00 85.75 93 PHE A N 1
ATOM 738 C CA . PHE A 1 93 ? -3.501 3.947 18.334 1.00 85.75 93 PHE A CA 1
ATOM 739 C C . PHE A 1 93 ? -4.635 3.115 18.930 1.00 85.75 93 PHE A C 1
ATOM 741 O O . PHE A 1 93 ? -4.481 2.601 20.032 1.00 85.75 93 PHE A O 1
ATOM 748 N N . ASN A 1 94 ? -5.754 2.958 18.223 1.00 79.12 94 ASN A N 1
ATOM 749 C CA . ASN A 1 94 ? -7.002 2.478 18.825 1.00 79.12 94 ASN A CA 1
ATOM 750 C C . ASN A 1 94 ? -7.645 1.322 18.057 1.00 79.12 94 ASN A C 1
ATOM 752 O O . ASN A 1 94 ? -8.803 0.989 18.302 1.00 79.12 94 ASN A O 1
ATOM 756 N N . SER A 1 95 ? -6.932 0.725 17.102 1.00 81.75 95 SER A N 1
ATOM 757 C CA . SER A 1 95 ? -7.521 -0.255 16.202 1.00 81.75 95 SER A CA 1
ATOM 758 C C . SER A 1 95 ? -6.671 -1.505 16.030 1.00 81.75 95 SER A C 1
ATOM 760 O O . SER A 1 95 ? -5.444 -1.461 16.045 1.00 81.75 95 SER A O 1
ATOM 762 N N . THR A 1 96 ? -7.347 -2.631 15.799 1.00 87.19 96 THR A N 1
ATOM 763 C CA . THR A 1 96 ? -6.732 -3.870 15.298 1.00 87.19 96 THR A CA 1
ATOM 764 C C . THR A 1 96 ? -6.481 -3.817 13.788 1.00 87.19 96 THR A C 1
ATOM 766 O O . THR A 1 96 ? -5.927 -4.760 13.218 1.00 87.19 96 THR A O 1
ATOM 769 N N . LYS A 1 97 ? -6.907 -2.734 13.124 1.00 91.56 97 LYS A N 1
ATOM 770 C CA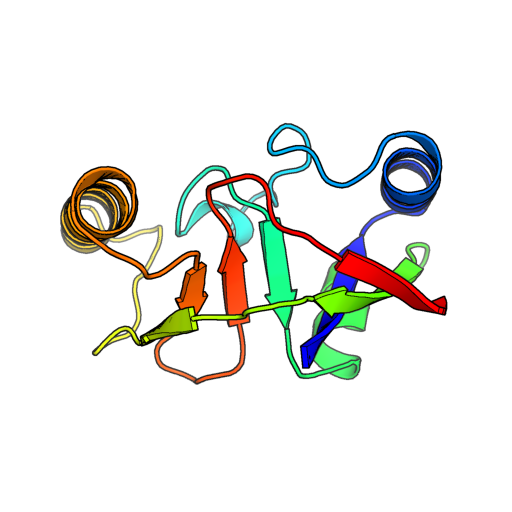 . LYS A 1 97 ? -6.634 -2.481 11.711 1.00 91.56 97 LYS A CA 1
ATOM 771 C C . LYS A 1 97 ? -5.159 -2.125 11.510 1.00 91.56 97 LYS A C 1
ATOM 773 O O . LYS A 1 97 ? -4.573 -1.392 12.302 1.00 91.56 97 LYS A O 1
ATOM 778 N N . ASN A 1 98 ? -4.563 -2.627 10.434 1.00 89.94 98 ASN A N 1
ATOM 779 C CA . ASN A 1 98 ? -3.152 -2.411 10.097 1.00 89.94 98 ASN A CA 1
ATOM 780 C C . ASN A 1 98 ? -2.932 -1.609 8.808 1.00 89.94 98 ASN A C 1
ATOM 782 O O . ASN A 1 98 ? -1.801 -1.204 8.532 1.00 89.94 98 ASN A O 1
ATOM 786 N N . CYS A 1 99 ? -3.995 -1.334 8.056 1.00 93.06 99 CYS A N 1
ATOM 787 C CA . CYS A 1 99 ? -3.947 -0.502 6.861 1.00 93.06 99 CYS A CA 1
ATOM 788 C C . CYS A 1 99 ? -5.262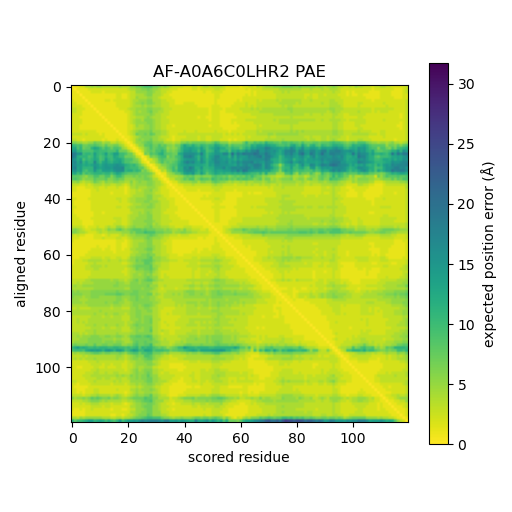 0.251 6.628 1.00 93.06 99 CYS A C 1
ATOM 790 O O . CYS A 1 99 ? -6.294 -0.039 7.243 1.00 93.06 99 CYS A O 1
ATOM 792 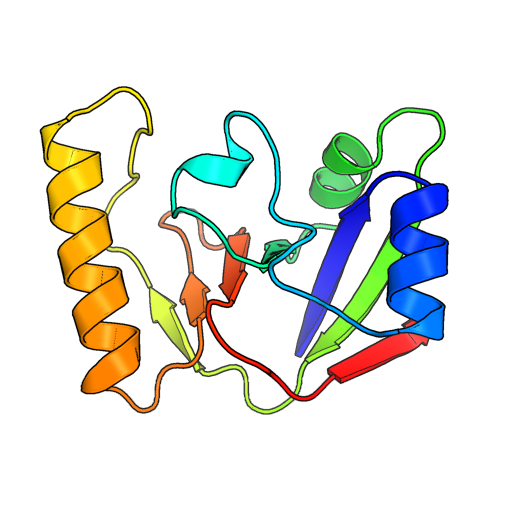N N . LEU A 1 100 ? -5.212 1.232 5.732 1.00 94.50 100 LEU A N 1
ATOM 793 C CA . LEU A 1 100 ? -6.399 1.819 5.116 1.00 94.50 100 LEU A CA 1
ATOM 794 C C . LEU A 1 100 ? -6.654 1.154 3.764 1.00 94.50 100 LEU A C 1
ATOM 796 O O . LEU A 1 100 ? -5.700 0.812 3.069 1.00 94.50 100 LEU A O 1
ATOM 800 N N . LEU A 1 101 ? -7.925 1.010 3.399 1.00 95.12 101 LEU A N 1
ATOM 801 C CA . LEU A 1 101 ? -8.363 0.725 2.034 1.00 95.12 101 LEU A CA 1
ATOM 802 C C . LEU A 1 101 ? -9.024 1.989 1.495 1.00 95.12 101 LEU A C 1
ATOM 804 O O . LEU A 1 101 ? -9.925 2.533 2.142 1.00 95.12 101 LEU A O 1
ATOM 808 N N . ASN A 1 102 ? -8.564 2.476 0.347 1.00 93.06 102 ASN A N 1
ATOM 809 C CA . ASN A 1 102 ? -9.140 3.674 -0.250 1.00 93.06 102 ASN A CA 1
ATOM 810 C C . ASN A 1 102 ? -10.613 3.466 -0.661 1.00 93.06 102 ASN A C 1
ATOM 812 O O . ASN A 1 102 ? -11.125 2.345 -0.702 1.00 93.06 102 ASN A O 1
ATOM 816 N N . TYR A 1 103 ? -11.304 4.564 -0.969 1.00 94.62 103 TYR A N 1
ATOM 817 C CA . TYR A 1 103 ? -12.727 4.540 -1.325 1.00 94.62 103 TYR A CA 1
ATOM 818 C C . TYR A 1 103 ? -13.042 3.624 -2.517 1.00 94.62 103 TYR A C 1
ATOM 820 O O . TYR A 1 10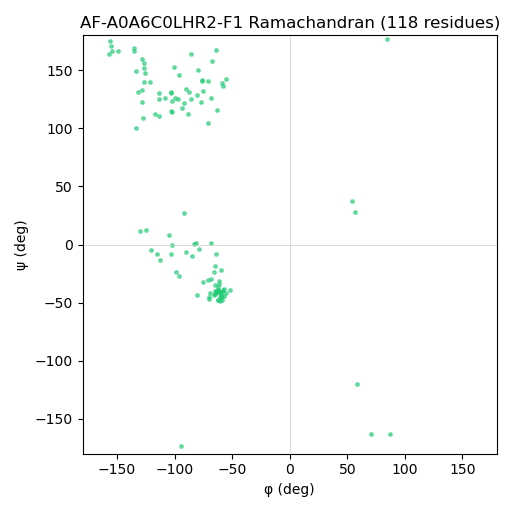3 ? -14.045 2.912 -2.504 1.00 94.62 103 TYR A O 1
ATOM 828 N N . ASN A 1 104 ? -12.142 3.610 -3.504 1.00 93.06 104 ASN A N 1
ATOM 829 C CA . ASN A 1 104 ? -12.262 2.837 -4.741 1.00 93.06 104 ASN A CA 1
ATOM 830 C C . ASN A 1 104 ? -11.854 1.361 -4.592 1.00 93.06 104 ASN A C 1
ATOM 832 O O . ASN A 1 104 ? -11.869 0.627 -5.576 1.00 93.06 104 ASN A O 1
ATOM 836 N N . GLU A 1 105 ? -11.471 0.931 -3.386 1.00 94.75 105 GLU A N 1
ATOM 837 C CA . GLU A 1 105 ? -11.087 -0.447 -3.055 1.00 94.75 105 GLU A CA 1
ATOM 838 C C . GLU A 1 105 ? -9.933 -1.025 -3.891 1.00 94.75 105 GLU A C 1
ATOM 840 O O . GLU A 1 105 ? -9.828 -2.237 -4.100 1.00 94.75 105 GLU A O 1
ATOM 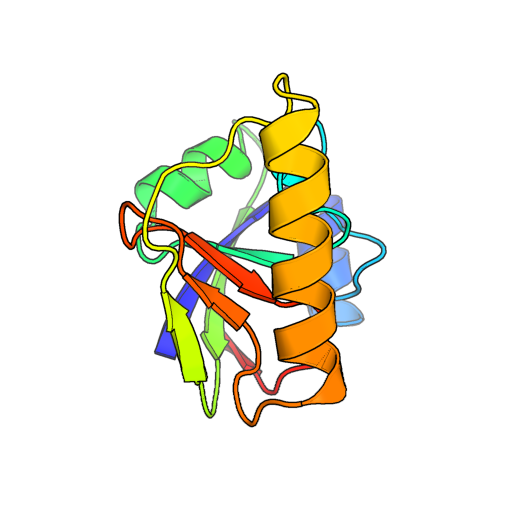845 N N . ASN A 1 106 ? -9.044 -0.163 -4.374 1.00 93.69 106 ASN A N 1
ATOM 846 C CA . ASN A 1 106 ? -7.926 -0.562 -5.223 1.00 93.69 106 ASN A CA 1
ATOM 847 C C . ASN A 1 106 ? -6.555 -0.203 -4.646 1.00 93.69 106 ASN A C 1
ATOM 849 O O . ASN A 1 106 ? -5.547 -0.618 -5.220 1.00 93.69 106 ASN A O 1
ATOM 853 N N . GLU A 1 107 ? -6.494 0.508 -3.517 1.00 93.12 107 GLU A N 1
ATOM 854 C CA . GLU A 1 107 ? -5.241 0.857 -2.845 1.00 93.12 107 GLU A CA 1
ATOM 855 C C . GLU A 1 107 ? -5.287 0.549 -1.348 1.00 93.12 107 GLU A C 1
ATOM 857 O O . GLU A 1 107 ? -6.214 0.941 -0.637 1.00 93.12 107 GLU A O 1
ATOM 862 N N . TYR A 1 108 ? -4.239 -0.122 -0.876 1.00 94.81 108 TYR A N 1
ATOM 863 C CA . TYR A 1 108 ? -4.016 -0.497 0.514 1.00 94.81 108 TYR A CA 1
ATOM 864 C C . TYR A 1 108 ? -2.804 0.259 1.049 1.00 94.81 108 TYR A C 1
ATOM 866 O O . TYR A 1 108 ? -1.714 0.180 0.481 1.00 94.81 108 TYR A O 1
ATOM 874 N N . ILE A 1 109 ? -2.989 0.978 2.154 1.00 93.12 109 ILE A N 1
ATOM 875 C CA . ILE A 1 109 ? -1.985 1.887 2.707 1.00 93.12 109 ILE A CA 1
ATOM 876 C C . ILE A 1 109 ? -1.561 1.408 4.096 1.00 93.12 109 ILE A C 1
ATOM 878 O O . ILE A 1 109 ? -2.351 1.456 5.042 1.00 93.12 109 ILE A O 1
ATOM 882 N N . PHE A 1 110 ? -0.314 0.955 4.231 1.00 91.88 110 PHE A N 1
ATOM 883 C CA . PHE A 1 110 ? 0.243 0.419 5.475 1.00 91.88 110 PHE A CA 1
ATOM 884 C C . PHE A 1 110 ? 1.140 1.440 6.182 1.00 91.88 110 PHE A C 1
ATOM 886 O O . PHE A 1 110 ? 2.132 1.915 5.629 1.00 91.88 110 PHE A O 1
ATOM 893 N N . PHE A 1 111 ? 0.808 1.732 7.443 1.00 86.12 111 PHE A N 1
ATOM 894 C CA . PHE A 1 111 ? 1.469 2.755 8.274 1.00 86.12 111 PHE A CA 1
ATOM 895 C C . PHE A 1 111 ? 2.433 2.184 9.318 1.00 86.12 111 PHE A C 1
ATOM 897 O O . PHE A 1 111 ? 3.123 2.925 10.015 1.00 86.12 111 PHE A O 1
ATOM 904 N N . LYS A 1 112 ? 2.441 0.862 9.474 1.00 84.44 112 LYS A N 1
ATOM 905 C CA . LYS A 1 112 ? 3.242 0.126 10.454 1.00 84.44 112 LYS A CA 1
ATOM 906 C C . LYS A 1 112 ? 3.881 -1.076 9.781 1.00 84.44 112 LYS A C 1
ATOM 908 O O . LYS A 1 112 ? 3.501 -1.438 8.674 1.00 84.44 112 LYS A O 1
ATOM 913 N N . LYS A 1 113 ? 4.812 -1.727 10.478 1.00 87.38 113 LYS A N 1
ATOM 914 C CA . LYS A 1 113 ? 5.375 -3.006 10.045 1.00 87.38 113 LYS A CA 1
ATOM 915 C C . LYS A 1 113 ? 4.263 -4.051 9.888 1.00 87.38 113 LYS A C 1
ATOM 917 O O . LYS A 1 113 ? 3.401 -4.179 10.755 1.00 87.38 113 LYS A O 1
ATOM 922 N N . PHE A 1 114 ? 4.323 -4.806 8.803 1.00 91.62 114 PHE A N 1
ATOM 923 C CA . PHE A 1 114 ? 3.430 -5.919 8.492 1.00 91.62 114 PHE A CA 1
ATOM 924 C C . PHE A 1 114 ? 4.263 -7.154 8.145 1.00 91.62 114 PHE A C 1
ATOM 926 O O . PHE A 1 114 ? 5.454 -7.050 7.848 1.00 91.62 114 PHE A O 1
ATOM 933 N N . LYS A 1 115 ? 3.645 -8.332 8.240 1.00 94.75 115 LYS A N 1
ATOM 934 C CA . LYS A 1 115 ? 4.257 -9.596 7.825 1.00 94.75 115 LYS A CA 1
ATOM 935 C C . LYS A 1 115 ? 3.924 -9.849 6.364 1.00 94.75 115 LYS A C 1
ATOM 937 O O . LYS A 1 115 ? 2.772 -9.674 5.968 1.00 94.75 115 LYS A O 1
ATOM 942 N N . TYR A 1 116 ? 4.922 -10.228 5.582 1.00 96.56 116 TYR A N 1
ATOM 943 C CA . TYR A 1 116 ? 4.752 -10.456 4.158 1.00 96.56 116 TYR A CA 1
ATOM 944 C C . TYR A 1 116 ? 5.827 -11.386 3.601 1.00 96.56 116 TYR A C 1
ATOM 946 O O . TYR A 1 116 ? 6.884 -11.558 4.209 1.00 96.56 116 TYR A O 1
ATOM 954 N N . THR A 1 117 ? 5.561 -11.907 2.407 1.00 97.56 117 THR A N 1
ATOM 955 C CA . THR A 1 117 ? 6.523 -12.601 1.548 1.00 97.56 117 THR A CA 1
ATOM 956 C C . THR A 1 117 ? 6.486 -11.980 0.152 1.00 97.56 117 THR A C 1
ATOM 958 O O . THR A 1 117 ? 5.406 -11.749 -0.388 1.00 97.56 117 THR A O 1
ATOM 961 N N . ILE A 1 118 ? 7.652 -11.689 -0.431 1.00 96.50 118 ILE A N 1
ATOM 962 C CA . ILE A 1 118 ? 7.762 -11.281 -1.841 1.00 96.50 118 ILE A CA 1
ATOM 963 C C . ILE A 1 118 ? 7.836 -12.557 -2.679 1.00 96.50 118 ILE A C 1
ATOM 965 O O . ILE A 1 118 ? 8.665 -13.422 -2.406 1.00 96.50 118 ILE A O 1
ATOM 969 N N . ILE A 1 119 ? 6.944 -12.684 -3.656 1.00 93.44 119 ILE A N 1
ATOM 970 C CA . ILE A 1 119 ? 6.804 -13.875 -4.505 1.00 93.44 119 ILE A CA 1
ATOM 971 C C . ILE A 1 119 ? 7.575 -13.710 -5.826 1.00 93.44 119 ILE A C 1
ATOM 973 O O . ILE A 1 119 ? 8.010 -14.701 -6.410 1.00 93.44 119 ILE A O 1
ATOM 977 N N . SER A 1 120 ? 7.762 -12.468 -6.281 1.00 72.94 120 SER A N 1
ATOM 978 C CA . SER A 1 120 ? 8.529 -12.088 -7.476 1.00 72.94 120 SER A CA 1
ATOM 979 C C . SER A 1 120 ? 9.065 -10.674 -7.310 1.00 72.94 120 SER A C 1
ATOM 981 O O . SER A 1 120 ? 8.202 -9.804 -7.019 1.00 72.94 120 SER A O 1
#

Sequence (120 aa):
MILYHGTSNENAESIKRNGFSSEYSGQNWGSTYGKAIYFTNCYKTATCYAGQSGEVLTVDIENVNYLKLDKDYSPNDKKHIREIKSVIMYVIFNSTKNCLLNYNENEYIFFKKFKYTIIS

Nearest PDB structures (foldseek):
  6kyf-assembly1_A  TM=4.843E-01  e=5.930E-02  Pseudomonas aeruginosa
  6oq6-assembly1_A  TM=3.083E-01  e=8.88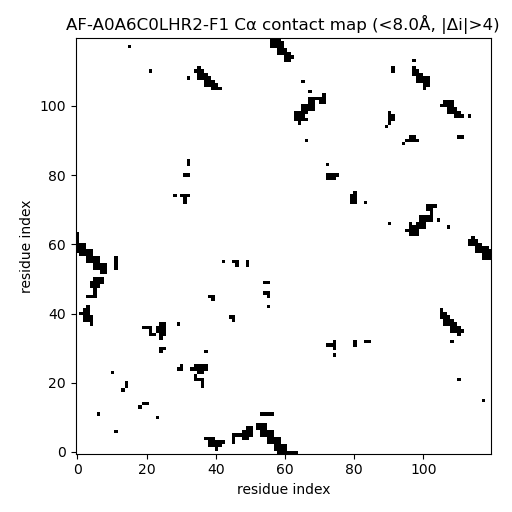7E+00  Clostridioides difficile

Foldseek 3Di:
DKWKAAAAAVVVVCCVVPNDDLVPQDPDQSCQLHSWGKTFRDQVVSDVHNPDHGDMWIKDFPPAAEDEDPDAADSPDPVSSVVSVVVVVCCVPPHPHQWYQYNVRTMTTGDDDTDMDTPD

Secondary structure (DSSP, 8-state):
-EEEEEEEHHHHHHHHHH---GGGPPPGGGGTT-S-EEEES-HHHHHHHH-SSEEEEEEEETT--EEEPSS---TT-HHHHHHHHHHHHHHHHH-S--EEE-TTS-EEEE-S---EEE--

pLDDT: mean 89.2, std 9.86, range [52.03, 98.25]